Protein AF-A0A2A3JNR9-F1 (afdb_monomer)

Secondary structure (DSSP, 8-state):
-EEEEEPPHHHHSS--TTSPPEEEEEE--SSPPPTT---EEEEESHHHHHHS--HHHHHTSTT-EEEEEEESSSSS--HHHHHHHHSPPSSTTPPPEE-SS-TTSEE--HHHHHHHHHTTT--

pLDDT: mean 92.41, std 6.2, range [62.22, 97.81]

Sequence (123 aa):
MLSNRVLPREACGPDDPDVPATRLFLAVPKASAPEGGWPILYLLDGNAAFDFLTPALLEEAPGLIIAGIGYDTDKQFARAHRIFDYSPPVAPGAAPRPDPHHPERLAGGAEAYLARLTGSMRT

Organism: NCBI:txid1779329

Mean predicted aligned error: 3.68 Å

Nearest PDB structures (foldseek):
  6gi5-assembly1_A  TM=8.500E-01  e=3.018E-08  Pseudomonas aeruginosa
  2gzr-assembly1_A  TM=8.546E-01  e=3.711E-07  Escherichia coli
  2qm0-assembly1_B  TM=7.183E-01  e=3.433E-08  Bacillus cereus ATCC 14579
  2qm0-assembly1_A  TM=7.662E-01  e=1.829E-07  Bacillus cereus ATCC 14579
  4f0j-assembly1_A  TM=4.412E-01  e=9.910E-01  Pseudomonas aeruginosa PAO1

Foldseek 3Di:
DKDKDFDPQVLAFPPDPVFFTKMKIKDAAPDDADPVGAAEDEAELLLLVVVPDDPVNCVVPRRYMYIYIHGPDPDSDPDQVCQAQVAAAPDVPHDWAADPVGSVGTHHNNVVNVCSVVPVVPD

Radius of gyration: 15.87 Å; Cα contacts (8 Å, |Δi|>4): 213; chains: 1; bounding box: 35×30×40 Å

InterPro domains:
  IPR029058 Alpha/Beta hydrolase fold [G3DSA:3.40.50.1820] (20-122)
  IPR029058 Alpha/Beta hydrolase fold [SSF53474] (23-118)
  IPR052558 Siderophore Hydrolyzing Esterase D [PTHR40841] (24-122)

Structure (mmCIF, N/CA/C/O backbone):
data_AF-A0A2A3JNR9-F1
#
_entry.id   AF-A0A2A3JNR9-F1
#
loop_
_atom_site.group_PDB
_atom_site.id
_atom_site.type_symbol
_atom_site.label_atom_id
_atom_site.label_alt_id
_atom_site.label_comp_id
_atom_site.label_asym_id
_atom_site.label_entity_id
_atom_site.label_seq_id
_atom_site.pdbx_PDB_ins_code
_atom_site.Cartn_x
_atom_site.Cartn_y
_atom_site.Cartn_z
_atom_site.occupancy
_atom_site.B_iso_or_equiv
_atom_site.auth_seq_id
_atom_site.auth_comp_id
_atom_site.auth_asym_id
_atom_site.auth_atom_id
_atom_site.pdbx_PDB_model_num
ATOM 1 N N . MET A 1 1 ? -14.128 -0.613 12.472 1.00 89.75 1 MET A N 1
ATOM 2 C CA . MET A 1 1 ? -14.908 -0.887 11.253 1.00 89.75 1 MET A CA 1
ATOM 3 C C . MET A 1 1 ? -13.949 -1.402 10.197 1.00 89.75 1 MET A C 1
ATOM 5 O O . MET A 1 1 ? -12.921 -0.765 10.004 1.00 89.75 1 MET A O 1
ATOM 9 N N . LEU A 1 2 ? -14.249 -2.542 9.572 1.00 93.94 2 LEU A N 1
ATOM 10 C CA . LEU A 1 2 ? -13.471 -3.064 8.447 1.00 93.94 2 LEU A CA 1
ATOM 11 C C . LEU A 1 2 ? -14.148 -2.656 7.139 1.00 93.94 2 LEU A C 1
ATOM 13 O O . LEU A 1 2 ? -15.370 -2.733 7.033 1.00 93.94 2 LEU A O 1
ATOM 17 N N . SER A 1 3 ? -13.369 -2.220 6.158 1.00 96.00 3 SER A N 1
ATOM 18 C CA . SER A 1 3 ? -13.858 -1.906 4.814 1.00 96.00 3 SER A CA 1
ATOM 19 C C . SER A 1 3 ? -12.751 -2.118 3.788 1.00 96.00 3 SER A C 1
ATOM 21 O O . SER A 1 3 ? -11.575 -2.160 4.141 1.00 96.00 3 SER A O 1
ATOM 23 N N . ASN A 1 4 ? -13.113 -2.251 2.516 1.00 96.44 4 ASN A N 1
ATOM 24 C CA . ASN A 1 4 ? -12.155 -2.181 1.421 1.00 96.44 4 ASN A CA 1
ATOM 25 C C . ASN A 1 4 ? -12.786 -1.507 0.203 1.00 96.44 4 ASN A C 1
ATOM 27 O O . ASN A 1 4 ? -14.007 -1.526 0.046 1.00 96.44 4 ASN A O 1
ATOM 31 N N . ARG A 1 5 ? -11.953 -0.890 -0.634 1.00 95.94 5 ARG A N 1
ATOM 32 C CA . ARG A 1 5 ? -12.370 -0.272 -1.895 1.00 95.94 5 ARG A CA 1
ATOM 33 C C . ARG A 1 5 ? -11.249 -0.331 -2.922 1.00 95.94 5 ARG A C 1
ATOM 35 O O . ARG A 1 5 ? -10.077 -0.229 -2.566 1.00 95.94 5 ARG A O 1
ATOM 42 N N . VAL A 1 6 ? -11.618 -0.458 -4.189 1.00 95.12 6 VAL A N 1
ATOM 43 C CA . VAL A 1 6 ? -10.689 -0.293 -5.311 1.00 95.12 6 VAL A CA 1
ATOM 44 C C . VAL A 1 6 ? -10.519 1.203 -5.563 1.00 95.12 6 VAL A C 1
ATOM 46 O O . VAL A 1 6 ? -11.503 1.946 -5.561 1.00 95.12 6 VAL A O 1
ATOM 49 N N . LEU A 1 7 ? -9.276 1.658 -5.689 1.00 92.38 7 LEU A N 1
ATOM 50 C CA . LEU A 1 7 ? -8.977 3.056 -5.976 1.00 92.38 7 LEU A CA 1
ATOM 51 C C . LEU A 1 7 ? -9.223 3.364 -7.463 1.00 92.38 7 LEU A C 1
ATOM 53 O O . LEU A 1 7 ? -9.123 2.463 -8.299 1.00 92.38 7 LEU A O 1
ATOM 57 N N . PRO A 1 8 ? -9.522 4.628 -7.813 1.00 90.38 8 PRO A N 1
ATOM 58 C CA . PRO A 1 8 ? -9.590 5.053 -9.207 1.00 90.38 8 PRO A CA 1
ATOM 59 C C . PRO A 1 8 ? -8.286 4.754 -9.958 1.00 90.38 8 PRO A C 1
ATOM 61 O O . PRO A 1 8 ? -7.199 4.806 -9.372 1.00 90.38 8 PRO A O 1
ATOM 64 N N . ARG A 1 9 ? -8.378 4.431 -11.253 1.00 86.00 9 ARG A N 1
ATOM 65 C CA . ARG A 1 9 ? -7.233 3.969 -12.061 1.00 86.00 9 ARG A CA 1
ATOM 66 C C . ARG A 1 9 ? -6.099 4.992 -12.106 1.00 86.00 9 ARG A C 1
ATOM 68 O O . ARG A 1 9 ? -4.940 4.604 -12.008 1.00 86.00 9 ARG A O 1
ATOM 75 N N . GLU A 1 10 ? -6.423 6.278 -12.108 1.00 84.25 10 GLU A N 1
ATOM 76 C CA . GLU A 1 10 ? -5.469 7.386 -12.049 1.00 84.25 10 GLU A CA 1
ATOM 77 C C . GLU A 1 10 ? -4.578 7.376 -10.792 1.00 84.25 10 GLU A C 1
ATOM 79 O O . GLU A 1 10 ? -3.461 7.891 -10.814 1.00 84.25 10 GLU A O 1
ATOM 84 N N . ALA A 1 11 ? -5.032 6.761 -9.695 1.00 83.31 11 ALA A N 1
ATOM 85 C CA . ALA A 1 11 ? -4.242 6.604 -8.476 1.00 83.31 11 ALA A CA 1
ATOM 86 C C . ALA A 1 11 ? -3.374 5.331 -8.487 1.00 83.31 11 ALA A C 1
ATOM 88 O O . ALA A 1 11 ? -2.478 5.194 -7.655 1.00 83.31 11 ALA A O 1
ATOM 89 N N . CYS A 1 12 ? -3.630 4.399 -9.412 1.00 78.50 12 CYS A N 1
ATOM 90 C CA . CYS A 1 12 ? -3.109 3.035 -9.370 1.00 78.50 12 CYS A CA 1
ATOM 91 C C . CYS A 1 12 ? -1.772 2.839 -10.090 1.00 78.50 12 CYS A C 1
ATOM 93 O O . CYS A 1 12 ? -1.148 1.810 -9.860 1.00 78.50 12 CYS A O 1
ATOM 95 N N . GLY A 1 13 ? -1.279 3.789 -10.892 1.00 72.56 13 GLY A N 1
ATOM 96 C CA . GLY A 1 13 ? -0.021 3.631 -11.639 1.00 72.56 13 GLY A CA 1
ATOM 97 C C . GLY A 1 13 ? -0.185 3.858 -13.139 1.00 72.56 13 GLY A C 1
ATOM 98 O O . GLY A 1 13 ? -1.059 4.633 -13.521 1.00 72.56 13 GLY A O 1
ATOM 99 N N . PRO A 1 14 ? 0.673 3.245 -13.978 1.00 68.00 14 PRO A N 1
ATOM 100 C CA . PRO A 1 14 ? 0.538 3.314 -15.430 1.00 68.00 14 PRO A CA 1
ATOM 101 C C . PRO A 1 14 ? -0.878 2.929 -15.864 1.00 68.00 14 PRO A C 1
ATOM 103 O O . PRO A 1 14 ? -1.471 2.026 -15.271 1.00 68.00 14 PRO A O 1
ATOM 106 N N . ASP A 1 15 ? -1.396 3.589 -16.902 1.00 70.06 15 ASP A N 1
ATOM 107 C CA . ASP A 1 15 ? -2.688 3.257 -17.516 1.00 70.06 15 ASP A CA 1
ATOM 108 C C . ASP A 1 15 ? -2.548 1.998 -18.389 1.00 70.06 15 ASP A C 1
ATOM 110 O O . ASP A 1 15 ? -2.652 2.024 -19.613 1.00 70.06 15 ASP A O 1
ATOM 114 N N . ASP A 1 16 ? -2.181 0.901 -17.731 1.00 77.25 16 ASP A N 1
ATOM 115 C CA . ASP A 1 16 ? -2.030 -0.423 -18.308 1.00 77.25 16 ASP A CA 1
ATOM 116 C C . ASP A 1 16 ? -3.225 -1.280 -17.852 1.00 77.25 16 ASP A C 1
ATOM 118 O O . ASP A 1 16 ? -3.410 -1.496 -16.644 1.00 77.25 16 ASP A O 1
ATOM 122 N N . PRO A 1 17 ? -4.074 -1.751 -18.783 1.00 74.50 17 PRO A N 1
ATOM 123 C CA . PRO A 1 17 ? -5.254 -2.536 -18.440 1.00 74.50 17 PRO A CA 1
ATOM 124 C C . PRO A 1 17 ? -4.910 -3.897 -17.819 1.00 74.50 17 PRO A C 1
ATOM 126 O O . PRO A 1 17 ? -5.738 -4.434 -17.077 1.00 74.50 17 PRO A O 1
ATOM 129 N N . ASP A 1 18 ? -3.709 -4.428 -18.069 1.00 80.31 18 ASP A N 1
ATOM 130 C CA . ASP A 1 18 ? -3.252 -5.717 -17.544 1.00 80.31 18 ASP A CA 1
ATOM 131 C C . ASP A 1 18 ? -2.703 -5.601 -16.110 1.00 80.31 18 ASP A C 1
ATOM 133 O O . ASP A 1 18 ? -2.559 -6.606 -15.400 1.00 80.31 18 ASP A O 1
ATOM 137 N N . VAL A 1 19 ? -2.461 -4.372 -15.639 1.00 83.38 19 VAL A N 1
ATOM 138 C CA . VAL A 1 19 ? -2.092 -4.091 -14.251 1.00 83.38 19 VAL A CA 1
ATOM 139 C C . VAL A 1 19 ? -3.359 -4.054 -13.387 1.00 83.38 19 VAL A C 1
ATOM 141 O O . VAL A 1 19 ? -4.287 -3.294 -13.679 1.00 83.38 19 VAL A O 1
ATOM 144 N N . PRO A 1 20 ? -3.455 -4.844 -12.300 1.00 89.25 20 PRO A N 1
ATOM 145 C CA . PRO A 1 20 ? -4.584 -4.768 -11.388 1.00 89.25 20 PRO A CA 1
ATOM 146 C C . PRO A 1 20 ? -4.603 -3.400 -10.707 1.00 89.25 20 PRO A C 1
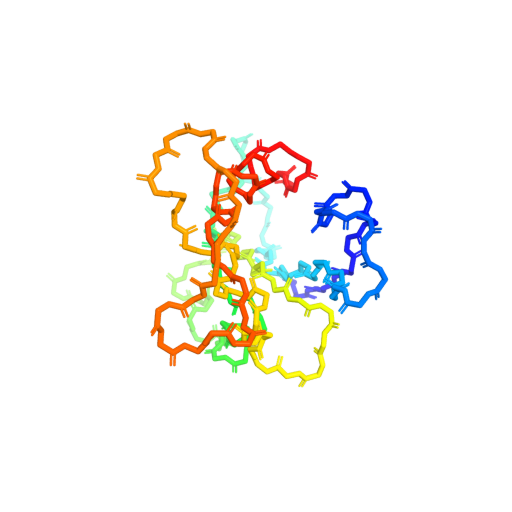ATOM 148 O O . PRO A 1 20 ? -3.567 -2.881 -10.289 1.00 89.25 20 PRO A O 1
ATOM 151 N N . ALA A 1 21 ? -5.799 -2.833 -10.558 1.00 92.81 21 ALA A N 1
ATOM 152 C CA . ALA A 1 21 ? -5.980 -1.606 -9.796 1.00 92.81 21 ALA A CA 1
ATOM 153 C C . ALA A 1 21 ? -5.524 -1.797 -8.341 1.00 92.81 21 ALA A C 1
ATOM 155 O O . ALA A 1 21 ? -5.511 -2.907 -7.810 1.00 92.81 21 ALA A O 1
ATOM 156 N N . THR A 1 22 ? -5.189 -0.710 -7.660 1.00 94.00 22 THR A N 1
ATOM 157 C CA . THR A 1 22 ? -4.898 -0.745 -6.231 1.00 94.00 22 THR A CA 1
ATOM 158 C C . THR A 1 22 ? -6.185 -0.964 -5.443 1.00 94.00 22 THR A C 1
ATOM 160 O O . THR A 1 22 ? -7.175 -0.256 -5.632 1.00 94.00 22 THR A O 1
ATOM 163 N N . ARG A 1 23 ? -6.158 -1.895 -4.490 1.00 96.00 23 ARG A N 1
ATOM 164 C CA . ARG A 1 23 ? -7.227 -2.092 -3.508 1.00 96.00 23 ARG A CA 1
ATOM 165 C C . ARG A 1 23 ? -6.750 -1.635 -2.136 1.00 96.00 23 ARG A C 1
ATOM 167 O O . ARG A 1 23 ? -5.746 -2.125 -1.626 1.00 96.00 23 ARG A O 1
ATOM 174 N N . LEU A 1 24 ? -7.490 -0.712 -1.530 1.00 96.56 24 LEU A N 1
ATOM 175 C CA . LEU A 1 24 ? -7.242 -0.234 -0.177 1.00 96.56 24 LEU A CA 1
ATOM 176 C C . LEU A 1 24 ? -8.142 -0.979 0.808 1.00 96.56 24 LEU A C 1
ATOM 178 O O . LEU A 1 24 ? -9.368 -0.944 0.685 1.00 96.56 24 LEU A O 1
ATOM 182 N N . PHE A 1 25 ? -7.530 -1.605 1.802 1.00 97.44 25 PHE A N 1
ATOM 183 C CA . PHE A 1 25 ? -8.186 -2.246 2.934 1.00 97.44 25 PHE A CA 1
ATOM 184 C C . PHE A 1 25 ? -8.017 -1.361 4.167 1.00 97.44 25 PHE A C 1
ATOM 186 O O . PHE A 1 25 ? -6.928 -0.853 4.412 1.00 97.44 25 PHE A O 1
ATOM 193 N N . LEU A 1 26 ? -9.075 -1.157 4.947 1.00 97.00 26 LEU A N 1
ATOM 194 C CA . LEU A 1 26 ? -9.052 -0.287 6.119 1.00 97.00 26 LEU A CA 1
ATOM 195 C C . LEU A 1 26 ? -9.654 -0.985 7.331 1.00 97.00 26 LEU A C 1
ATOM 197 O O . LEU A 1 26 ? -10.802 -1.434 7.287 1.00 97.00 26 LEU A O 1
ATOM 201 N N . ALA A 1 27 ? -8.909 -0.977 8.433 1.00 97.00 27 ALA A N 1
ATOM 202 C CA . ALA A 1 27 ? -9.419 -1.206 9.774 1.00 97.00 27 ALA A CA 1
ATOM 203 C C . ALA A 1 27 ? -9.366 0.115 10.546 1.00 97.00 27 ALA A C 1
ATOM 205 O O . ALA A 1 27 ? -8.296 0.590 10.911 1.00 97.00 27 ALA A O 1
ATOM 206 N N . VAL A 1 28 ? -10.531 0.724 10.762 1.00 95.69 28 VAL A N 1
ATOM 207 C CA . VAL A 1 28 ? -10.664 2.004 11.474 1.00 95.69 28 VAL A CA 1
ATOM 208 C C . VAL A 1 28 ? -11.168 1.748 12.898 1.00 95.69 28 VAL A C 1
ATOM 210 O O . VAL A 1 28 ? -12.140 0.994 13.041 1.00 95.69 28 VAL A O 1
ATOM 213 N N . PRO A 1 29 ? -10.586 2.354 13.949 1.00 95.25 29 PRO A N 1
ATOM 214 C CA . PRO A 1 29 ? -11.132 2.297 15.304 1.00 95.25 29 PRO A CA 1
ATOM 215 C C . PRO A 1 29 ? -12.627 2.642 15.366 1.00 95.25 29 PRO A C 1
ATOM 217 O O . PRO A 1 29 ? -13.122 3.462 14.597 1.00 95.25 29 PRO A O 1
ATOM 220 N N . LYS A 1 30 ? -13.374 2.000 16.275 1.00 91.69 30 LYS A N 1
ATOM 221 C CA . LYS A 1 30 ? -14.803 2.319 16.496 1.00 91.69 30 LYS A CA 1
ATOM 222 C C . LYS A 1 30 ? -15.012 3.504 17.450 1.00 91.69 30 LYS A C 1
ATOM 224 O O . LYS A 1 30 ? -16.125 4.012 17.533 1.00 91.69 30 LYS A O 1
ATOM 229 N N . ALA A 1 31 ? -13.978 3.898 18.191 1.00 89.62 31 ALA A N 1
ATOM 230 C CA . ALA A 1 31 ? -14.024 5.029 19.110 1.00 89.62 31 ALA A CA 1
ATOM 231 C C . ALA A 1 31 ? -14.005 6.370 18.357 1.00 89.62 31 ALA A C 1
ATOM 233 O O . ALA A 1 31 ? -13.620 6.436 17.187 1.00 89.62 31 ALA A O 1
ATOM 234 N N . SER A 1 32 ? -14.388 7.444 19.046 1.00 91.12 32 SER A N 1
ATOM 235 C CA . SER A 1 32 ? -14.253 8.807 18.528 1.00 91.12 32 SER A CA 1
ATOM 236 C C . SER A 1 32 ? -12.788 9.135 18.260 1.00 91.12 32 SER A C 1
ATOM 238 O O . SER A 1 32 ? -11.929 8.844 19.093 1.00 91.12 32 SER A O 1
ATOM 240 N N . ALA A 1 33 ? -12.511 9.749 17.109 1.00 92.44 33 ALA A N 1
ATOM 241 C CA . ALA A 1 33 ? -11.162 10.185 16.782 1.00 92.44 33 ALA A CA 1
ATOM 242 C C . ALA A 1 33 ? -10.674 11.246 17.787 1.00 92.44 33 ALA A C 1
ATOM 244 O O . ALA A 1 33 ? -11.458 12.124 18.164 1.00 92.44 33 ALA A O 1
ATOM 245 N N . PRO A 1 34 ? -9.404 11.186 18.222 1.00 93.75 34 PRO A N 1
ATOM 246 C CA . PRO A 1 34 ? -8.803 12.262 19.001 1.00 93.75 34 PRO A CA 1
ATOM 247 C C . PRO A 1 34 ? -8.679 13.530 18.141 1.00 93.75 34 PRO A C 1
ATOM 249 O O . PRO A 1 34 ? -8.744 13.465 16.914 1.00 93.75 34 PRO A O 1
ATOM 252 N N . GLU A 1 35 ? -8.463 14.684 18.777 1.00 94.00 35 GLU A N 1
ATOM 253 C CA . GLU A 1 35 ? -8.400 15.993 18.101 1.00 94.00 35 GLU A CA 1
ATOM 254 C C . GLU A 1 35 ? -7.371 16.036 16.955 1.00 94.00 35 GLU A C 1
ATOM 256 O O . GLU A 1 35 ? -7.637 16.605 15.901 1.00 94.00 35 GLU A O 1
ATOM 261 N N . GLY A 1 36 ? -6.227 15.363 17.122 1.00 93.38 36 GLY A N 1
ATOM 262 C CA . GLY A 1 36 ? -5.180 15.251 16.099 1.00 93.38 36 GLY A CA 1
ATOM 263 C C . GLY A 1 36 ? -5.408 14.169 15.034 1.00 93.38 36 GLY A C 1
ATOM 264 O O . GLY A 1 36 ? -4.537 13.963 14.192 1.00 93.38 36 GLY A O 1
ATOM 265 N N . GLY A 1 37 ? -6.542 13.464 15.070 1.00 92.94 37 GLY A N 1
ATOM 266 C CA . GLY A 1 37 ? -6.804 12.292 14.236 1.00 92.94 37 GLY A CA 1
ATOM 267 C C . GLY A 1 37 ? -6.096 11.025 14.726 1.00 92.94 37 GLY A C 1
ATOM 268 O O . GLY A 1 37 ? -5.243 11.046 15.614 1.00 92.94 37 GLY A O 1
ATOM 269 N N . TRP A 1 38 ? -6.479 9.881 14.163 1.00 94.69 38 TRP A N 1
ATOM 270 C CA . TRP A 1 38 ? -5.850 8.609 14.512 1.00 94.69 38 TRP A CA 1
ATOM 271 C C . TRP A 1 38 ? -4.457 8.483 13.880 1.00 94.69 38 TRP A C 1
ATOM 273 O O . TRP A 1 38 ? -4.296 8.839 12.709 1.00 94.69 38 TRP A O 1
ATOM 283 N N . PRO A 1 39 ? -3.463 7.908 14.584 1.00 95.12 39 PRO A N 1
ATOM 284 C CA . PRO A 1 39 ? -2.287 7.381 13.912 1.00 95.12 39 PRO A CA 1
ATOM 285 C C . PRO A 1 39 ? -2.702 6.294 12.912 1.00 95.12 39 PRO A C 1
ATOM 287 O O . PRO A 1 39 ? -3.713 5.605 13.087 1.00 95.12 39 PRO A O 1
ATOM 290 N N . ILE A 1 40 ? -1.896 6.131 11.866 1.00 95.81 40 ILE A N 1
ATOM 291 C CA . ILE A 1 40 ? -2.136 5.173 10.788 1.00 95.81 40 ILE A CA 1
ATOM 292 C C . ILE A 1 40 ? -0.877 4.354 10.506 1.00 95.81 40 ILE A C 1
ATOM 294 O O . ILE A 1 40 ? 0.223 4.898 10.412 1.00 95.81 40 ILE A O 1
ATOM 298 N N . LEU A 1 41 ? -1.052 3.041 10.361 1.00 96.00 41 LEU A N 1
ATOM 299 C CA . LEU A 1 41 ? -0.035 2.103 9.905 1.00 96.00 41 LEU A CA 1
ATOM 300 C C . LEU A 1 41 ? -0.402 1.606 8.507 1.00 96.00 41 LEU A C 1
ATOM 302 O O . LEU A 1 41 ? -1.452 0.992 8.311 1.00 96.00 41 LEU A O 1
ATOM 306 N N . TYR A 1 42 ? 0.488 1.850 7.547 1.00 96.12 42 TYR A N 1
ATOM 307 C CA . TYR A 1 42 ? 0.356 1.351 6.184 1.00 96.12 42 TYR A CA 1
ATOM 308 C C . TYR A 1 42 ? 1.073 0.012 6.035 1.00 96.12 42 TYR A C 1
ATOM 310 O O . TYR A 1 42 ? 2.257 -0.107 6.348 1.00 96.12 42 TYR A O 1
ATOM 318 N N . LEU A 1 43 ? 0.354 -0.986 5.531 1.00 96.88 43 LEU A N 1
ATOM 319 C CA . LEU A 1 43 ? 0.869 -2.317 5.245 1.00 96.88 43 LEU A CA 1
ATOM 320 C C . LEU A 1 43 ? 0.908 -2.511 3.731 1.00 96.88 43 LEU A C 1
ATOM 322 O O . LEU A 1 43 ? -0.130 -2.482 3.069 1.00 96.88 43 LEU A O 1
ATOM 326 N N . LEU A 1 44 ? 2.106 -2.713 3.187 1.00 96.12 44 LEU A N 1
ATOM 327 C CA . LEU A 1 44 ? 2.269 -3.245 1.834 1.00 96.12 44 LEU A CA 1
ATOM 328 C C . LEU A 1 44 ? 1.776 -4.701 1.781 1.00 96.12 44 LEU A C 1
ATOM 330 O O . LEU A 1 44 ? 1.594 -5.331 2.822 1.00 96.12 44 LEU A O 1
ATOM 334 N N . ASP A 1 45 ? 1.543 -5.229 0.577 1.00 97.00 45 ASP A N 1
ATOM 335 C CA . ASP A 1 45 ? 0.889 -6.528 0.363 1.00 97.00 45 ASP A CA 1
ATOM 336 C C . ASP A 1 45 ? -0.451 -6.646 1.128 1.00 97.00 45 ASP A C 1
ATOM 338 O O . ASP A 1 45 ? -0.732 -7.634 1.808 1.00 97.00 45 ASP A O 1
ATOM 342 N N . GLY A 1 46 ? -1.298 -5.616 1.010 1.00 97.38 46 GLY A N 1
ATOM 343 C CA . GLY A 1 46 ? -2.534 -5.454 1.781 1.00 97.38 46 GLY A CA 1
ATOM 344 C C . GLY A 1 46 ? -3.493 -6.648 1.738 1.00 97.38 46 GLY A C 1
ATOM 345 O O . GLY A 1 46 ? -4.119 -6.930 2.755 1.00 97.38 46 GLY A O 1
ATOM 346 N N . ASN A 1 47 ? -3.569 -7.373 0.613 1.00 97.81 47 ASN A N 1
ATOM 347 C CA . ASN A 1 47 ? -4.362 -8.604 0.497 1.00 97.81 47 ASN A CA 1
ATOM 348 C C . ASN A 1 47 ? -3.894 -9.648 1.526 1.00 97.81 47 ASN A C 1
ATOM 350 O O . ASN A 1 47 ? -4.679 -10.090 2.357 1.00 97.81 47 ASN A O 1
ATOM 354 N N . ALA A 1 48 ? -2.601 -9.988 1.518 1.00 97.69 48 ALA A N 1
ATOM 355 C CA . ALA A 1 48 ? -2.028 -10.938 2.465 1.00 97.69 48 ALA A CA 1
ATOM 356 C C . ALA A 1 48 ? -2.089 -10.411 3.906 1.00 97.69 48 ALA A C 1
ATOM 358 O O . ALA A 1 48 ? -2.446 -11.147 4.818 1.00 97.69 48 ALA A O 1
ATOM 359 N N . ALA A 1 49 ? -1.776 -9.131 4.123 1.00 97.19 49 ALA A N 1
ATOM 360 C CA . ALA A 1 49 ? -1.795 -8.542 5.457 1.00 97.19 49 ALA A CA 1
ATOM 361 C C . ALA A 1 49 ? -3.184 -8.628 6.116 1.00 97.19 49 ALA A C 1
ATOM 363 O O . ALA A 1 49 ? -3.278 -8.968 7.295 1.00 97.19 49 ALA A O 1
ATOM 364 N N . PHE A 1 50 ? -4.259 -8.361 5.365 1.00 96.75 50 PHE A N 1
ATOM 365 C CA . PHE A 1 50 ? -5.628 -8.433 5.885 1.00 96.75 50 PHE A CA 1
ATOM 366 C C . PHE A 1 50 ? -6.147 -9.865 6.050 1.00 96.75 50 PHE A C 1
ATOM 368 O O . PHE A 1 50 ? -6.980 -10.077 6.927 1.00 96.75 50 PHE A O 1
ATOM 375 N N . ASP A 1 51 ? -5.624 -10.844 5.306 1.00 95.69 51 ASP A N 1
ATOM 376 C CA . ASP A 1 51 ? -5.930 -12.264 5.543 1.00 95.69 51 ASP A CA 1
ATOM 377 C C . ASP A 1 51 ? -5.418 -12.753 6.908 1.00 95.69 51 ASP A C 1
ATOM 379 O O . ASP A 1 51 ? -6.028 -13.623 7.530 1.00 95.69 51 ASP A O 1
ATOM 383 N N . PHE A 1 52 ? -4.304 -12.192 7.390 1.00 95.75 52 PHE A N 1
ATOM 384 C CA . PHE A 1 52 ? -3.709 -12.542 8.686 1.00 95.75 52 PHE A CA 1
ATOM 385 C C . PHE A 1 52 ? -4.091 -11.581 9.822 1.00 95.75 52 PHE A C 1
ATOM 387 O O . PHE A 1 52 ? -3.719 -11.812 10.975 1.00 95.75 52 PHE A O 1
ATOM 394 N N . LEU A 1 53 ? -4.840 -10.514 9.533 1.00 95.38 53 LEU A N 1
ATOM 395 C CA . LEU A 1 53 ? -5.269 -9.547 10.536 1.00 95.38 53 LEU A CA 1
ATOM 396 C C . LEU A 1 53 ? -6.427 -10.121 11.363 1.00 95.38 53 LEU A C 1
ATOM 398 O O . LEU A 1 53 ? -7.524 -10.350 10.858 1.00 95.38 53 LEU A O 1
ATOM 402 N N . THR A 1 54 ? -6.197 -10.329 12.659 1.00 95.62 54 THR A N 1
ATOM 40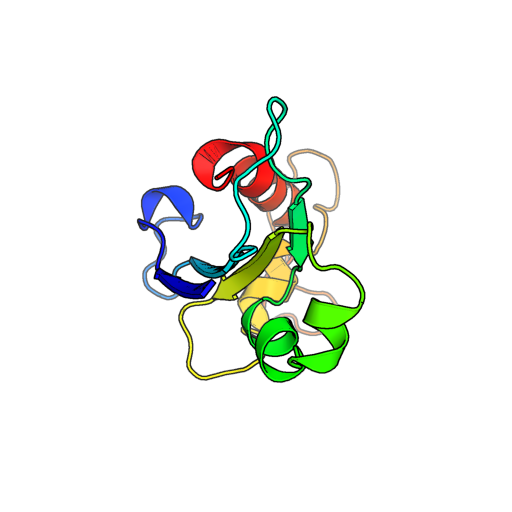3 C CA . THR A 1 54 ? -7.194 -10.903 13.574 1.00 95.62 54 THR A CA 1
ATOM 404 C C . THR A 1 54 ? -7.813 -9.835 14.482 1.00 95.62 54 THR A C 1
ATOM 406 O O . THR A 1 54 ? -7.195 -8.797 14.727 1.00 95.62 54 THR A O 1
ATOM 409 N N . PRO A 1 55 ? -9.013 -10.077 15.045 1.00 93.94 55 PRO A N 1
ATOM 410 C CA . PRO A 1 55 ? -9.591 -9.192 16.056 1.00 93.94 55 PRO A CA 1
ATOM 411 C C . PRO A 1 55 ? -8.678 -8.969 17.270 1.00 93.94 55 PRO A C 1
ATOM 413 O O . PRO A 1 55 ? -8.571 -7.839 17.729 1.00 93.94 55 PRO A O 1
ATOM 416 N N . ALA A 1 56 ? -7.965 -10.005 17.727 1.00 96.44 56 ALA A N 1
ATOM 417 C CA . ALA A 1 56 ? -7.037 -9.899 18.855 1.00 96.44 56 ALA A CA 1
ATOM 418 C C . ALA A 1 56 ? -5.901 -8.897 18.578 1.00 96.44 56 ALA A C 1
ATOM 420 O O . ALA A 1 56 ? -5.617 -8.046 19.414 1.00 96.44 56 ALA A O 1
ATOM 421 N N . LEU A 1 57 ? -5.322 -8.917 17.369 1.00 95.12 57 LEU A N 1
ATOM 422 C CA . LEU A 1 57 ? -4.300 -7.939 16.965 1.00 95.12 57 LEU A CA 1
ATOM 423 C C . LEU A 1 57 ? -4.844 -6.501 16.942 1.00 95.12 57 LEU A C 1
ATOM 425 O O . LEU A 1 57 ? -4.127 -5.557 17.263 1.00 95.12 57 LEU A O 1
ATOM 429 N N . LEU A 1 58 ? -6.113 -6.315 16.565 1.00 94.31 58 LEU A N 1
ATOM 430 C CA . LEU A 1 58 ? -6.755 -4.996 16.578 1.00 94.31 58 LEU A CA 1
ATOM 431 C C . LEU A 1 58 ? -7.043 -4.505 18.003 1.00 94.31 58 LEU A C 1
ATOM 433 O O . LEU A 1 58 ? -6.985 -3.304 18.262 1.00 94.31 58 LEU A O 1
ATOM 437 N N . GLU A 1 59 ? -7.350 -5.418 18.922 1.00 94.31 59 GLU A N 1
ATOM 438 C CA . GLU A 1 59 ? -7.585 -5.111 20.337 1.00 94.31 59 GLU A CA 1
ATOM 439 C C . GLU A 1 59 ? -6.302 -4.704 21.073 1.00 94.31 59 GLU A C 1
ATOM 441 O O . GLU A 1 59 ? -6.371 -3.896 21.997 1.00 94.31 59 GLU A O 1
ATOM 446 N N . GLU A 1 60 ? -5.133 -5.176 20.629 1.00 95.62 60 GLU A N 1
ATOM 447 C CA .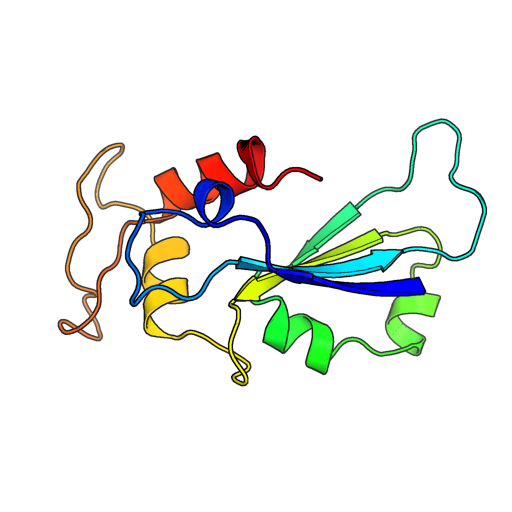 GLU A 1 60 ? -3.829 -4.731 21.144 1.00 95.62 60 GLU A CA 1
ATOM 448 C C . GLU A 1 60 ? -3.503 -3.270 20.773 1.00 95.62 60 GLU A C 1
ATOM 450 O O . GLU A 1 60 ? -2.718 -2.615 21.462 1.00 95.62 60 GLU A O 1
ATOM 455 N N . ALA A 1 61 ? -4.128 -2.726 19.720 1.00 93.12 61 ALA A N 1
ATOM 456 C CA . ALA A 1 61 ? -3.906 -1.362 19.232 1.00 93.12 61 ALA A CA 1
ATOM 457 C C . ALA A 1 61 ? -5.229 -0.625 18.908 1.00 93.12 61 ALA A C 1
ATOM 459 O O . ALA A 1 61 ? -5.460 -0.215 17.766 1.00 93.12 61 ALA A O 1
ATOM 460 N N . PRO A 1 62 ? -6.105 -0.375 19.902 1.00 92.06 62 PRO A N 1
ATOM 461 C CA . PRO A 1 62 ? -7.492 0.056 19.678 1.00 92.06 62 PRO A CA 1
ATOM 462 C C . PRO A 1 62 ? -7.642 1.472 19.095 1.00 92.06 62 PRO A C 1
ATOM 464 O O . PRO A 1 62 ? -8.738 1.850 18.684 1.00 92.06 62 PRO A O 1
ATOM 467 N N . GLY A 1 63 ? -6.562 2.259 19.070 1.00 94.75 63 GLY A N 1
ATOM 468 C CA . GLY A 1 63 ? -6.507 3.619 18.528 1.00 94.75 63 GLY A CA 1
ATOM 469 C C . GLY A 1 63 ? -5.660 3.755 17.261 1.00 94.75 63 GLY A C 1
ATOM 470 O O . GLY A 1 63 ? -5.191 4.849 16.970 1.00 94.75 63 GLY A O 1
ATOM 471 N N . LEU A 1 64 ? -5.405 2.665 16.536 1.00 96.06 64 LEU A N 1
ATOM 472 C CA . LEU A 1 64 ? -4.587 2.668 15.324 1.00 96.06 64 LEU A CA 1
ATOM 473 C C . LEU A 1 64 ? -5.448 2.349 14.098 1.00 96.06 64 LEU A C 1
ATOM 475 O O . LEU A 1 64 ? -6.161 1.346 14.078 1.00 96.06 64 LEU A O 1
ATOM 479 N N . ILE A 1 65 ? -5.370 3.182 13.057 1.00 96.88 65 ILE A N 1
ATOM 480 C CA . ILE A 1 65 ? -5.875 2.796 11.736 1.00 96.88 65 ILE A CA 1
ATOM 481 C C . ILE A 1 65 ? -4.864 1.847 11.097 1.00 96.88 65 ILE A C 1
ATOM 483 O O . ILE A 1 65 ? -3.679 2.166 11.014 1.00 96.88 65 ILE A O 1
ATOM 487 N N . ILE A 1 66 ? -5.339 0.715 10.585 1.00 97.50 66 ILE A N 1
ATOM 488 C CA . ILE A 1 66 ? -4.549 -0.160 9.714 1.00 97.50 66 ILE A CA 1
ATOM 489 C C . ILE A 1 66 ? -5.024 0.038 8.280 1.00 97.50 66 ILE A C 1
ATOM 491 O O . ILE A 1 66 ? -6.206 -0.158 7.988 1.00 97.50 66 ILE A O 1
ATOM 495 N N . ALA A 1 67 ? -4.108 0.407 7.389 1.00 97.06 67 ALA A N 1
ATOM 496 C CA . ALA A 1 67 ? -4.366 0.577 5.967 1.00 97.06 67 ALA A CA 1
ATOM 497 C C . ALA A 1 67 ? -3.536 -0.415 5.149 1.00 97.06 67 ALA A C 1
ATOM 499 O O . ALA A 1 67 ? -2.325 -0.27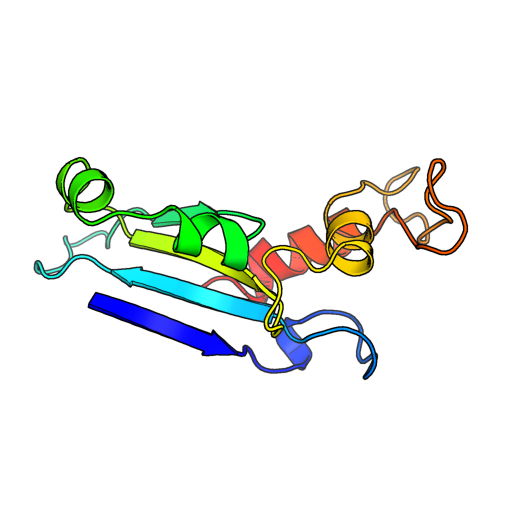3 5.014 1.00 97.06 67 ALA A O 1
ATOM 500 N N . GLY A 1 68 ? -4.191 -1.434 4.602 1.00 97.50 68 GLY A N 1
ATOM 501 C CA . GLY A 1 68 ? -3.575 -2.414 3.717 1.00 97.50 68 GLY A CA 1
ATOM 502 C C . GLY A 1 68 ? -3.615 -1.920 2.281 1.00 97.50 68 GLY A C 1
ATOM 503 O O . GLY A 1 68 ? -4.690 -1.655 1.748 1.00 97.50 68 GLY A O 1
ATOM 504 N N . ILE A 1 69 ? -2.453 -1.822 1.648 1.00 96.81 69 ILE A N 1
ATOM 505 C CA . ILE A 1 69 ? -2.306 -1.423 0.252 1.00 96.81 69 ILE A CA 1
ATOM 506 C C . ILE A 1 69 ? -2.042 -2.673 -0.568 1.00 96.81 69 ILE A C 1
ATOM 508 O O . ILE A 1 69 ? -0.952 -3.246 -0.537 1.00 96.81 69 ILE A O 1
ATOM 512 N N . GLY A 1 70 ? -3.081 -3.120 -1.255 1.00 96.19 70 GLY A N 1
ATOM 513 C CA . GLY A 1 70 ? -3.075 -4.331 -2.049 1.00 96.19 70 GLY A CA 1
ATOM 514 C C . GLY A 1 70 ? -3.433 -4.081 -3.505 1.00 96.19 70 GLY A C 1
ATOM 515 O O . GLY A 1 70 ? -3.516 -2.947 -3.975 1.00 96.19 70 GLY A O 1
ATOM 516 N N . TYR A 1 71 ? -3.700 -5.173 -4.203 1.00 95.31 71 TYR A N 1
ATOM 517 C CA . TYR A 1 71 ? -4.093 -5.187 -5.603 1.00 95.31 71 TYR A CA 1
ATOM 518 C C . TYR A 1 71 ? -5.502 -5.761 -5.738 1.00 95.31 71 TYR A C 1
ATOM 520 O O . TYR A 1 71 ? -5.934 -6.599 -4.942 1.00 95.31 71 TYR A O 1
ATOM 528 N N . ASP A 1 72 ? -6.223 -5.318 -6.758 1.00 95.38 72 ASP A N 1
ATOM 529 C CA . ASP A 1 72 ? -7.548 -5.807 -7.099 1.00 95.38 72 ASP A CA 1
ATOM 530 C C . ASP A 1 72 ? -7.453 -7.181 -7.773 1.00 95.38 72 ASP A C 1
ATOM 532 O O . ASP A 1 72 ? -7.435 -7.325 -8.992 1.00 95.38 72 ASP A O 1
ATOM 536 N N . THR A 1 73 ? -7.291 -8.203 -6.940 1.00 94.00 73 THR A N 1
ATOM 537 C CA . THR A 1 73 ? -7.160 -9.609 -7.315 1.00 94.00 73 THR A CA 1
ATOM 538 C C . THR A 1 73 ? -7.704 -10.480 -6.184 1.00 94.00 73 THR A C 1
ATOM 540 O O . THR A 1 73 ? -7.749 -10.070 -5.024 1.00 94.00 73 THR A O 1
ATOM 543 N N . ASP A 1 74 ? -8.098 -11.700 -6.528 1.00 93.88 74 ASP A N 1
ATOM 544 C CA . ASP A 1 74 ? -8.468 -12.781 -5.614 1.00 93.88 74 ASP A CA 1
ATOM 545 C C . ASP A 1 74 ? -7.259 -13.460 -4.940 1.00 93.88 74 ASP A C 1
ATOM 547 O O . ASP A 1 74 ? -7.426 -14.328 -4.084 1.00 93.88 74 ASP A O 1
ATOM 551 N N . LYS A 1 75 ? -6.030 -13.082 -5.312 1.00 94.94 75 LYS A N 1
ATOM 552 C CA . LYS A 1 75 ? -4.790 -13.646 -4.768 1.00 94.94 75 LYS A CA 1
ATOM 553 C C . LYS A 1 75 ? -4.256 -12.814 -3.606 1.00 94.94 75 LYS A C 1
ATOM 555 O O . LYS A 1 75 ? -4.371 -11.594 -3.581 1.00 94.94 75 LYS A O 1
ATOM 560 N N . GLN A 1 76 ? -3.521 -13.477 -2.715 1.00 94.25 76 GLN A N 1
ATOM 561 C CA . GLN A 1 76 ? -2.767 -12.809 -1.647 1.00 94.25 76 GLN A CA 1
ATOM 562 C C . GLN A 1 76 ? -1.638 -11.915 -2.183 1.00 94.25 76 GLN A C 1
ATOM 564 O O . GLN A 1 76 ? -1.288 -10.916 -1.565 1.00 94.25 76 GLN A O 1
ATOM 569 N N . PHE A 1 77 ? -1.064 -12.268 -3.341 1.00 93.69 77 PHE A N 1
ATOM 570 C CA . PHE A 1 77 ? 0.071 -11.558 -3.931 1.00 93.69 77 PHE A CA 1
ATOM 571 C C . PHE A 1 77 ? -0.063 -11.427 -5.452 1.00 93.69 77 PHE A C 1
ATOM 573 O O . PHE A 1 77 ? -0.076 -12.429 -6.176 1.00 93.69 77 PHE A O 1
ATOM 580 N N . ALA A 1 78 ? -0.025 -10.193 -5.957 1.00 92.06 78 ALA A N 1
ATOM 581 C CA . ALA A 1 78 ? 0.150 -9.902 -7.378 1.00 92.06 78 ALA A CA 1
ATOM 582 C C . ALA A 1 78 ? 1.649 -9.934 -7.735 1.00 92.06 78 ALA A C 1
ATOM 584 O O . ALA A 1 78 ? 2.295 -8.898 -7.849 1.00 92.06 78 ALA A O 1
ATOM 585 N N . ARG A 1 79 ? 2.226 -11.141 -7.857 1.00 91.56 79 ARG A N 1
ATOM 586 C CA . ARG A 1 79 ? 3.690 -11.369 -7.903 1.00 91.56 79 ARG A CA 1
ATOM 587 C C . ARG A 1 79 ? 4.463 -10.456 -8.863 1.00 91.56 79 ARG A C 1
ATOM 589 O O . ARG A 1 79 ? 5.469 -9.901 -8.445 1.00 91.56 79 ARG A O 1
ATOM 596 N N . ALA A 1 80 ? 4.018 -10.305 -10.111 1.00 90.56 80 ALA A N 1
ATOM 597 C CA . ALA A 1 80 ? 4.699 -9.442 -11.081 1.00 90.56 80 ALA A CA 1
ATOM 598 C C . ALA A 1 80 ? 4.650 -7.960 -10.670 1.00 90.56 80 ALA A C 1
ATOM 600 O O . ALA A 1 80 ? 5.678 -7.292 -10.637 1.00 90.56 80 ALA A O 1
ATOM 601 N N . HIS A 1 81 ? 3.474 -7.487 -10.261 1.00 91.44 81 HIS A N 1
ATOM 602 C CA . HIS A 1 81 ? 3.227 -6.093 -9.896 1.00 91.44 81 HIS A CA 1
ATOM 603 C C . HIS A 1 81 ? 3.958 -5.674 -8.624 1.00 91.44 81 HIS A C 1
ATOM 605 O O . HIS A 1 81 ? 4.625 -4.648 -8.618 1.00 91.44 81 HIS A O 1
ATOM 611 N N . ARG A 1 82 ? 3.935 -6.507 -7.576 1.00 93.38 82 ARG A N 1
ATOM 612 C CA . ARG A 1 82 ? 4.671 -6.203 -6.339 1.00 93.38 82 ARG A CA 1
ATOM 613 C C . ARG A 1 82 ? 6.182 -6.177 -6.547 1.00 93.38 82 ARG A C 1
ATOM 615 O O . ARG A 1 82 ? 6.872 -5.392 -5.912 1.00 93.38 82 ARG A O 1
ATOM 622 N N . ILE A 1 83 ? 6.714 -7.032 -7.430 1.00 94.56 83 ILE A N 1
ATOM 623 C CA . ILE A 1 83 ? 8.145 -7.012 -7.763 1.00 94.56 83 ILE A CA 1
ATOM 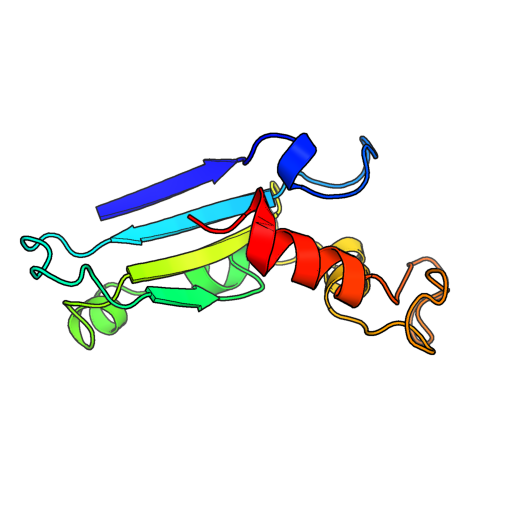624 C C . ILE A 1 83 ? 8.478 -5.685 -8.431 1.00 94.56 83 ILE A C 1
ATOM 626 O O . ILE A 1 83 ? 9.424 -5.026 -8.005 1.00 94.56 83 ILE A O 1
ATOM 630 N N . PHE A 1 84 ? 7.681 -5.266 -9.412 1.00 93.94 84 PHE A N 1
ATOM 631 C CA . PHE A 1 84 ? 7.834 -3.968 -10.053 1.00 93.94 84 PHE A CA 1
ATOM 632 C C . PHE A 1 84 ? 7.765 -2.816 -9.042 1.00 93.94 84 PHE A C 1
ATOM 634 O O . PHE A 1 84 ? 8.722 -2.052 -8.933 1.00 93.94 84 PHE A O 1
ATOM 641 N N . ASP A 1 85 ? 6.687 -2.733 -8.262 1.00 94.50 85 ASP A N 1
ATOM 642 C CA . ASP A 1 85 ? 6.420 -1.630 -7.335 1.00 94.50 85 ASP A CA 1
ATOM 643 C C . ASP A 1 85 ? 7.419 -1.553 -6.174 1.00 94.50 85 ASP A C 1
ATOM 645 O O . ASP A 1 85 ? 7.664 -0.467 -5.660 1.00 94.50 85 ASP A O 1
ATOM 649 N N . TYR A 1 86 ? 7.983 -2.674 -5.710 1.00 95.06 86 TYR A N 1
ATOM 650 C CA . TYR A 1 86 ? 8.837 -2.677 -4.509 1.00 95.06 8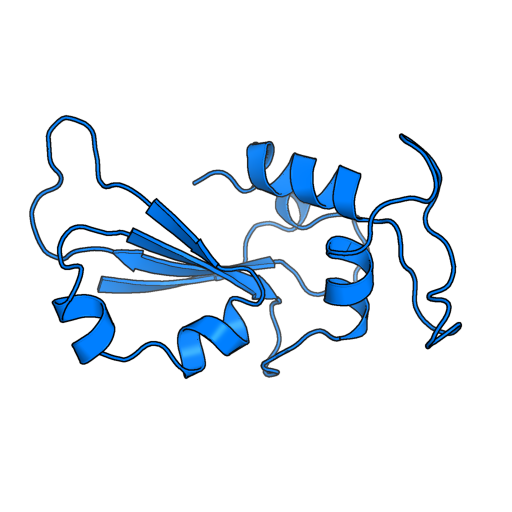6 TYR A CA 1
ATOM 651 C C . TYR A 1 86 ? 10.330 -2.662 -4.829 1.00 95.06 86 TYR A C 1
ATOM 653 O O . TYR A 1 86 ? 11.149 -2.455 -3.933 1.00 95.06 86 TYR A O 1
ATOM 661 N N . SER A 1 87 ? 10.710 -2.885 -6.086 1.00 95.25 87 SER A N 1
ATOM 662 C CA . SER A 1 87 ? 12.119 -2.885 -6.470 1.00 95.25 87 SER A CA 1
ATOM 663 C C . SER A 1 87 ? 12.587 -1.481 -6.872 1.00 95.25 87 SER A C 1
ATOM 665 O O . SER A 1 87 ? 11.956 -0.828 -7.710 1.00 95.25 87 SER A O 1
ATOM 667 N N . PRO A 1 88 ? 13.701 -0.993 -6.295 1.00 96.06 88 PRO A N 1
ATOM 668 C CA . PRO A 1 88 ? 14.257 0.302 -6.655 1.00 96.06 88 PRO A CA 1
ATOM 669 C C . PRO A 1 88 ? 14.798 0.293 -8.089 1.00 96.06 88 PRO A C 1
ATOM 671 O O . PRO A 1 88 ? 15.260 -0.753 -8.571 1.00 96.06 88 PRO A O 1
ATOM 674 N N . PRO A 1 89 ? 14.778 1.446 -8.779 1.00 95.88 89 PRO A N 1
ATOM 675 C CA . PRO A 1 89 ? 15.464 1.580 -10.054 1.00 95.88 89 PRO A CA 1
ATOM 676 C C . PRO A 1 89 ? 16.981 1.420 -9.853 1.00 95.88 89 PRO A C 1
ATOM 678 O O . PRO A 1 89 ? 17.506 1.573 -8.750 1.00 95.88 89 PRO A O 1
ATOM 681 N N . VAL A 1 90 ? 17.712 1.101 -10.925 1.00 95.62 90 VAL A N 1
ATOM 682 C CA . VAL A 1 90 ? 19.182 0.913 -10.859 1.00 95.62 90 VAL A CA 1
ATOM 683 C C . VAL A 1 90 ? 19.940 2.193 -10.513 1.00 95.62 90 VAL A C 1
ATOM 685 O O . VAL A 1 90 ? 21.055 2.135 -10.004 1.00 95.62 90 VAL A O 1
ATOM 688 N N . ALA A 1 91 ? 19.328 3.335 -10.799 1.00 96.50 91 ALA A N 1
ATOM 689 C CA . ALA A 1 91 ? 19.746 4.670 -10.412 1.00 96.50 91 ALA A CA 1
ATOM 690 C C . ALA A 1 91 ? 18.486 5.557 -10.354 1.00 96.50 91 ALA A C 1
ATOM 692 O O . ALA A 1 91 ? 17.486 5.198 -10.982 1.00 96.50 91 ALA A O 1
ATOM 693 N N . PRO A 1 92 ? 18.503 6.696 -9.640 1.00 95.25 92 PRO A N 1
ATOM 694 C CA . PRO A 1 92 ? 17.373 7.628 -9.623 1.00 95.25 92 PRO A CA 1
ATOM 695 C C . PRO A 1 92 ? 16.916 8.002 -11.041 1.00 95.25 92 PRO A C 1
ATOM 697 O O . PRO A 1 92 ? 17.749 8.342 -11.884 1.00 95.25 92 PRO A O 1
ATOM 700 N N . GLY A 1 93 ? 15.613 7.901 -11.316 1.00 93.31 93 GLY A N 1
ATOM 701 C CA . GLY A 1 93 ? 15.030 8.185 -12.631 1.00 93.31 93 GLY A CA 1
ATOM 702 C C . GLY A 1 93 ? 15.338 7.169 -13.741 1.00 93.31 93 GLY A C 1
ATOM 703 O O . GLY A 1 93 ? 14.938 7.386 -14.886 1.00 93.31 93 GLY A O 1
ATOM 704 N N . ALA A 1 94 ? 16.041 6.067 -13.454 1.00 95.81 94 ALA A N 1
ATOM 705 C CA . ALA A 1 94 ? 16.278 5.030 -14.453 1.00 95.81 94 ALA A CA 1
ATOM 706 C C . ALA A 1 94 ? 14.975 4.298 -14.812 1.00 95.81 94 ALA A C 1
ATOM 708 O O . ALA A 1 94 ? 14.125 4.048 -13.958 1.00 95.81 94 ALA A O 1
ATOM 709 N N . ALA A 1 95 ? 14.843 3.915 -16.083 1.00 93.94 95 ALA A N 1
ATOM 710 C CA . ALA A 1 95 ? 13.699 3.145 -16.552 1.00 93.94 95 ALA A CA 1
ATOM 711 C C . ALA A 1 95 ? 13.623 1.761 -15.873 1.00 93.94 95 ALA A C 1
ATOM 713 O O . ALA A 1 95 ? 14.659 1.206 -15.476 1.00 93.94 95 ALA A O 1
ATOM 714 N N . PRO A 1 96 ? 12.420 1.165 -15.787 1.00 94.00 96 PRO A N 1
ATOM 715 C CA . PRO A 1 96 ? 12.270 -0.217 -15.367 1.00 94.00 96 PRO A CA 1
ATOM 716 C C . PRO A 1 96 ? 13.103 -1.182 -16.210 1.00 94.00 96 PRO A C 1
ATOM 718 O O . PRO A 1 96 ? 13.378 -0.952 -17.387 1.00 94.00 96 PRO A O 1
ATOM 721 N N . ARG A 1 97 ? 13.476 -2.301 -15.599 1.00 94.44 97 ARG A N 1
ATOM 722 C CA . ARG A 1 97 ? 14.326 -3.339 -16.188 1.00 94.44 97 ARG A CA 1
ATOM 723 C C . ARG A 1 97 ? 13.750 -4.726 -15.926 1.00 94.44 97 ARG A C 1
ATOM 725 O O . ARG A 1 97 ? 12.956 -4.865 -15.000 1.00 94.44 97 ARG A O 1
ATOM 732 N N . PRO A 1 98 ? 14.194 -5.767 -16.642 1.00 95.88 98 PRO A N 1
ATOM 733 C CA . PRO A 1 98 ? 13.874 -7.137 -16.267 1.00 95.88 98 PRO A CA 1
ATOM 734 C C . PRO A 1 98 ? 14.291 -7.458 -14.820 1.00 95.88 98 PRO A C 1
ATOM 736 O O . PRO A 1 98 ? 15.356 -7.027 -14.350 1.00 95.88 98 PRO A O 1
ATOM 739 N N . ASP A 1 99 ? 13.455 -8.215 -14.110 1.00 92.44 99 ASP A N 1
ATOM 740 C CA . ASP A 1 99 ? 13.797 -8.801 -12.810 1.00 92.44 99 ASP A CA 1
ATOM 741 C C . ASP A 1 99 ? 14.967 -9.800 -12.996 1.00 92.44 99 ASP A C 1
ATOM 743 O O . ASP A 1 99 ? 14.876 -10.679 -13.857 1.00 92.44 99 ASP A O 1
ATOM 747 N N . PRO A 1 100 ? 16.074 -9.711 -12.223 1.00 89.88 100 PRO A N 1
ATOM 748 C CA . PRO A 1 100 ? 17.224 -10.609 -12.371 1.00 89.88 100 PRO A CA 1
ATOM 749 C C . PRO A 1 100 ? 16.898 -12.081 -12.122 1.00 89.88 100 PRO A C 1
ATOM 751 O O . PRO A 1 100 ? 17.603 -12.953 -12.623 1.00 89.88 100 PRO A O 1
ATOM 754 N N . HIS A 1 101 ? 15.872 -12.361 -11.316 1.00 90.69 101 HIS A N 1
ATOM 755 C CA . HIS A 1 101 ? 15.470 -13.722 -10.966 1.00 90.69 101 HIS A CA 1
ATOM 756 C C . HIS A 1 101 ? 14.405 -14.277 -11.916 1.00 90.69 101 HIS A C 1
ATOM 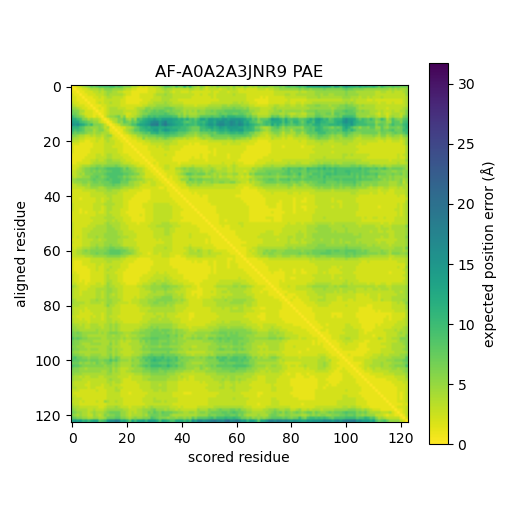758 O O . HIS A 1 101 ? 14.302 -15.492 -12.082 1.00 90.69 101 HIS A O 1
ATOM 764 N N . HIS A 1 102 ? 13.629 -13.390 -12.536 1.00 91.88 102 HIS A N 1
ATOM 765 C CA . HIS A 1 102 ? 12.490 -13.713 -13.389 1.00 91.88 102 HIS A CA 1
ATOM 766 C C . HIS A 1 102 ? 12.419 -12.734 -14.571 1.00 91.88 102 HIS A C 1
ATOM 768 O O . HIS A 1 102 ? 11.627 -11.790 -14.537 1.00 91.88 102 HIS A O 1
ATOM 774 N N . PRO A 1 103 ? 13.242 -12.928 -15.620 1.00 92.81 103 PRO A N 1
ATOM 775 C CA . PRO A 1 103 ? 13.377 -11.969 -16.719 1.00 92.81 103 PRO A 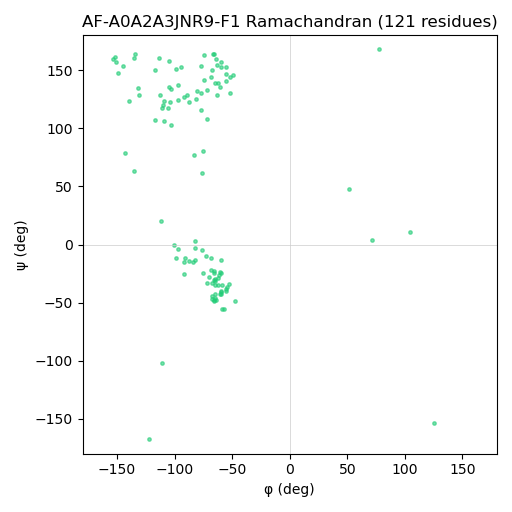CA 1
ATOM 776 C C . PRO A 1 103 ? 12.085 -11.685 -17.497 1.00 92.81 103 PRO A C 1
ATOM 778 O O . PRO A 1 103 ? 12.035 -10.722 -18.256 1.00 92.81 103 PRO A O 1
ATOM 781 N N . GLU A 1 104 ? 11.040 -12.500 -17.317 1.00 91.25 104 GLU A N 1
ATOM 782 C CA . GLU A 1 104 ? 9.706 -12.259 -17.867 1.00 91.25 104 GLU A CA 1
ATOM 783 C C . GLU A 1 104 ? 8.938 -11.124 -17.163 1.00 91.25 104 GLU A C 1
ATOM 785 O O . GLU A 1 104 ? 7.875 -10.719 -17.629 1.00 91.25 104 GLU A O 1
ATOM 790 N N . ARG A 1 105 ? 9.445 -10.619 -16.031 1.00 90.50 105 ARG A N 1
ATOM 791 C CA . ARG A 1 105 ? 8.835 -9.553 -15.221 1.00 90.50 105 ARG A CA 1
ATOM 792 C C . ARG A 1 105 ? 9.681 -8.295 -15.249 1.00 90.50 105 ARG A C 1
ATOM 794 O O . ARG A 1 105 ? 10.886 -8.342 -15.486 1.00 90.50 105 ARG A O 1
ATOM 801 N N . LEU A 1 106 ? 9.053 -7.176 -14.903 1.00 92.75 106 LEU A N 1
ATOM 802 C CA . LEU A 1 106 ? 9.736 -5.904 -14.707 1.00 92.75 106 LEU A CA 1
ATOM 803 C C . LEU A 1 106 ? 10.005 -5.615 -13.225 1.00 92.75 106 LEU A C 1
ATOM 805 O O . LEU A 1 106 ? 9.255 -6.011 -12.336 1.00 92.75 106 LEU A O 1
ATOM 809 N N . ALA A 1 107 ? 11.081 -4.873 -12.996 1.00 94.69 107 ALA A N 1
ATOM 810 C CA . ALA A 1 107 ? 11.571 -4.350 -11.733 1.00 94.69 107 ALA A CA 1
ATOM 811 C C . ALA A 1 107 ? 11.985 -2.876 -11.912 1.00 94.69 107 ALA A C 1
ATOM 813 O O . ALA A 1 107 ? 12.269 -2.439 -13.027 1.00 94.69 107 ALA A O 1
ATOM 814 N N . GLY A 1 108 ? 12.076 -2.113 -10.825 1.00 95.38 108 GLY A N 1
ATOM 815 C CA . GLY A 1 108 ? 12.536 -0.722 -10.817 1.00 95.38 108 GLY A CA 1
ATOM 816 C C . GLY A 1 108 ? 11.434 0.327 -10.665 1.00 95.38 108 GLY A C 1
ATOM 817 O O . GLY A 1 108 ? 11.701 1.508 -10.854 1.00 95.38 108 GLY A O 1
ATOM 818 N N . GLY A 1 109 ? 10.205 -0.076 -10.339 1.00 94.38 109 GLY A N 1
ATOM 819 C CA . GLY A 1 109 ? 9.044 0.810 -10.238 1.00 94.38 109 GLY A CA 1
ATOM 820 C C . GLY A 1 109 ? 8.908 1.567 -8.913 1.00 94.38 109 GLY A C 1
ATOM 821 O O . GLY A 1 109 ? 7.997 2.389 -8.786 1.00 94.38 109 GLY A O 1
ATOM 822 N N . ALA A 1 110 ? 9.784 1.335 -7.927 1.00 95.69 110 ALA A N 1
ATOM 823 C CA . ALA A 1 110 ? 9.576 1.844 -6.568 1.00 95.69 110 ALA A CA 1
ATOM 824 C C . ALA A 1 110 ? 9.541 3.368 -6.435 1.00 95.69 110 ALA A C 1
ATOM 826 O O . ALA A 1 110 ? 8.843 3.876 -5.563 1.00 95.69 110 ALA A O 1
ATOM 827 N N . GLU A 1 111 ? 10.231 4.114 -7.298 1.00 95.44 111 GLU A N 1
ATOM 828 C CA . GLU A 1 111 ? 10.181 5.582 -7.269 1.00 95.44 111 GLU A CA 1
ATOM 829 C C . GLU A 1 111 ? 8.776 6.095 -7.632 1.00 95.44 111 GLU A C 1
ATOM 831 O O . GLU A 1 111 ? 8.172 6.872 -6.889 1.00 95.44 111 GLU A O 1
ATOM 836 N N . ALA A 1 112 ? 8.198 5.571 -8.717 1.00 92.38 112 ALA A N 1
ATOM 837 C CA . ALA A 1 112 ? 6.830 5.883 -9.127 1.00 92.38 112 ALA A CA 1
ATOM 838 C C . ALA A 1 112 ? 5.786 5.342 -8.136 1.00 92.38 112 ALA A C 1
ATOM 840 O O . ALA A 1 112 ? 4.727 5.944 -7.946 1.00 92.38 112 ALA A O 1
ATOM 841 N N . TYR A 1 113 ? 6.054 4.199 -7.499 1.00 94.06 113 TYR A N 1
ATOM 842 C CA . TYR A 1 113 ? 5.185 3.665 -6.453 1.00 94.06 113 TYR A CA 1
ATOM 843 C C . TYR A 1 113 ? 5.189 4.543 -5.200 1.00 94.06 113 TYR A C 1
ATOM 845 O O . TYR A 1 113 ? 4.125 4.933 -4.727 1.00 94.06 113 TYR A O 1
ATOM 853 N N . LEU A 1 114 ? 6.361 4.952 -4.713 1.00 94.81 114 LEU A N 1
ATOM 854 C CA . LEU A 1 114 ? 6.487 5.854 -3.570 1.00 94.81 114 LEU A CA 1
ATOM 855 C C . LEU A 1 114 ? 5.798 7.203 -3.820 1.00 94.81 114 LEU A C 1
ATOM 857 O O . LEU A 1 114 ? 5.121 7.720 -2.927 1.00 94.81 114 LEU A O 1
ATOM 861 N N . ALA A 1 115 ? 5.920 7.753 -5.032 1.00 93.12 115 ALA A N 1
ATOM 862 C CA . ALA A 1 115 ? 5.213 8.972 -5.425 1.00 93.12 115 ALA A CA 1
ATOM 863 C C . ALA A 1 115 ? 3.683 8.817 -5.324 1.00 93.12 115 ALA A C 1
ATOM 865 O O . ALA A 1 115 ? 3.005 9.708 -4.813 1.00 93.12 115 ALA A O 1
ATOM 866 N N . ARG A 1 116 ? 3.127 7.668 -5.734 1.00 92.06 116 ARG A N 1
ATOM 867 C CA . ARG A 1 116 ? 1.696 7.360 -5.556 1.00 92.06 116 ARG A CA 1
ATOM 868 C C . ARG A 1 116 ? 1.313 7.226 -4.085 1.00 92.06 116 ARG A C 1
ATOM 870 O O . ARG A 1 116 ? 0.360 7.870 -3.655 1.00 92.06 116 ARG A O 1
ATOM 877 N N . LEU A 1 117 ? 2.076 6.452 -3.308 1.00 93.00 117 LEU A N 1
ATOM 878 C CA . LEU A 1 117 ? 1.839 6.233 -1.873 1.00 93.00 117 LEU A CA 1
ATOM 879 C C . LEU A 1 117 ? 1.773 7.544 -1.080 1.00 93.00 117 LEU A C 1
ATOM 881 O O . LEU A 1 117 ? 0.959 7.691 -0.172 1.00 93.00 117 LEU A O 1
ATOM 885 N N . THR A 1 118 ? 2.646 8.491 -1.417 1.00 93.12 118 THR A N 1
ATOM 886 C CA . THR A 1 118 ? 2.766 9.776 -0.712 1.00 93.12 118 THR A CA 1
ATOM 887 C C . THR A 1 118 ? 1.904 10.888 -1.311 1.00 93.12 118 THR A C 1
ATOM 889 O O . THR A 1 118 ? 1.682 11.904 -0.647 1.00 93.12 118 THR A O 1
ATOM 892 N N . GLY A 1 119 ? 1.401 10.683 -2.530 1.00 91.12 119 GLY A N 1
ATOM 893 C CA . GLY A 1 119 ? 0.541 11.596 -3.271 1.00 91.12 119 GLY A CA 1
ATOM 894 C C . GLY A 1 119 ? -0.879 11.056 -3.413 1.00 91.12 119 GLY A C 1
ATOM 895 O O . GLY A 1 119 ? -1.674 11.141 -2.480 1.00 91.12 119 GLY A O 1
ATOM 896 N N . SER A 1 120 ? -1.206 10.520 -4.591 1.00 83.75 120 SER A N 1
ATOM 897 C CA . SER A 1 120 ? -2.575 10.153 -4.999 1.00 83.75 120 SER A CA 1
ATOM 898 C C . SER A 1 120 ? -3.259 9.105 -4.117 1.00 83.75 120 SER A C 1
ATOM 900 O O . SER A 1 120 ? -4.486 9.049 -4.080 1.00 83.75 120 SER A O 1
ATOM 902 N N . MET A 1 121 ? -2.491 8.277 -3.412 1.00 84.62 121 MET A N 1
ATOM 903 C CA . MET A 1 121 ? -3.011 7.228 -2.535 1.00 84.62 121 MET A CA 1
ATOM 904 C C . MET A 1 121 ? -3.004 7.608 -1.055 1.00 84.62 121 MET A C 1
ATOM 906 O O . MET A 1 121 ? -3.411 6.800 -0.220 1.00 84.62 121 MET A O 1
ATOM 910 N N . ARG A 1 122 ? -2.541 8.811 -0.711 1.00 80.69 122 ARG A N 1
ATOM 911 C CA . ARG A 1 122 ? -2.545 9.288 0.667 1.00 80.69 122 ARG A CA 1
ATOM 912 C C . ARG A 1 122 ? -3.984 9.607 1.077 1.00 80.69 122 ARG A C 1
ATOM 914 O O . ARG A 1 122 ? -4.566 10.575 0.595 1.00 80.69 122 ARG A O 1
ATOM 921 N N . THR A 1 123 ? -4.550 8.765 1.939 1.00 62.22 123 THR A N 1
ATOM 922 C CA . THR A 1 123 ? -5.919 8.883 2.472 1.00 62.22 123 THR A CA 1
ATOM 923 C C . THR A 1 123 ? -5.947 9.400 3.892 1.00 62.22 123 THR A C 1
ATOM 925 O O . THR A 1 123 ? -5.004 9.056 4.641 1.00 62.22 123 THR A O 1
#

Solvent-accessible surface area (backbone a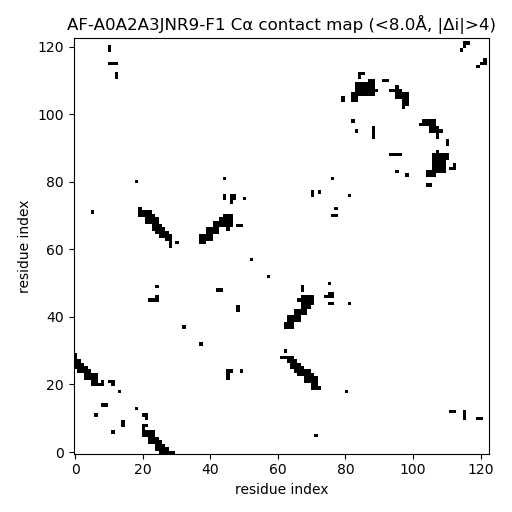toms only — not comparable to full-atom values): 7014 Å² total; per-residue (Å²): 81,80,52,71,48,74,50,60,61,88,46,47,54,78,99,45,89,90,55,61,40,31,20,42,34,38,39,40,50,85,65,84,72,52,96,89,50,65,55,73,47,80,36,72,52,11,44,42,51,56,75,71,60,48,72,68,65,45,65,78,42,62,69,42,28,41,37,21,47,23,53,60,60,98,53,57,65,62,65,59,58,54,44,16,39,68,27,64,34,96,43,93,92,41,72,67,40,62,27,94,90,44,67,93,32,50,21,16,35,22,64,66,39,50,52,26,56,74,47,70,56,58,126